Protein AF-A0AAV1ICJ3-F1 (afdb_monomer_lite)

Sequence (87 aa):
MDIIIHSLYSNKEIFLRELISNAADALDKIRFLSLTDKKQLADTADLDIRIKVDHENKMLIIRDTGVGMTRDDLVKNLGTIAKSGTS

InterPro domains:
  IPR001404 Heat shock protein Hsp90 family [PTHR11528] (1-87)
  IPR019805 Heat shock protein Hsp90, conserved site [PS00298] (9-18)
  IPR020575 Heat shock protein Hsp90, N-terminal [PR00775] (10-32)
  IPR020575 Heat shock protein Hsp90, N-terminal [PR00775] (59-76)
  IPR020575 Heat shock protein Hsp90, N-terminal [PR00775] (77-87)
  IPR036890 Histidine kinase/HSP90-like ATPase superfamily [G3DSA:3.30.565.10] (1-87)
  IPR036890 Histidine kinase/HSP90-like ATPase superfamily [SSF55874] (1-86)

pLDDT: mean 81.84,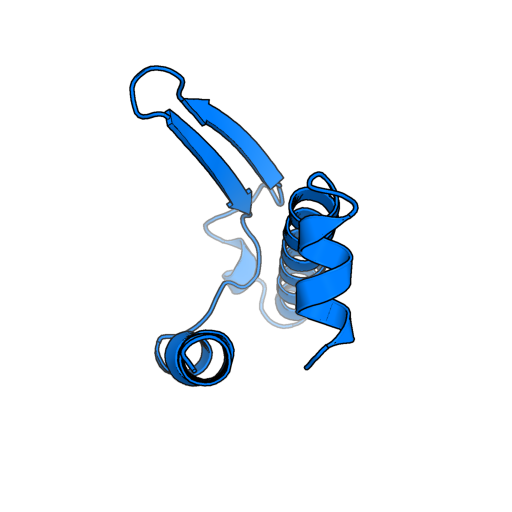 std 16.77, range [40.12, 97.06]

Foldseek 3Di:
DCVVVVVCVVDVCVVVVVLVVVLVVQLVVLVVVCVVPVVSCVVPVDFDWDWDQDPVVRDTDIDTPGPDDDPVRCCVVVVVVVVVPDD

Organism: NCBI:txid1274662

Secondary structure (DSSP, 8-state):
-HHHHHHHHH-TTHHHHHHHHHHHHHHHHHHHHHTT-GGGGTT-----EEEEEETTTTEEEEEE-SS---HHHHHHHHHHHHHHH--

Structure (mmCIF, N/CA/C/O backbone):
data_AF-A0AAV1ICJ3-F1
#
_entry.id   AF-A0AAV1ICJ3-F1
#
loop_
_atom_site.group_PDB
_atom_site.id
_atom_site.type_symbol
_atom_site.label_atom_id
_atom_site.label_alt_id
_atom_site.label_comp_id
_atom_site.label_asym_id
_atom_site.label_entity_id
_atom_site.label_seq_id
_atom_site.pdbx_PDB_ins_code
_atom_site.Cartn_x
_atom_site.Cartn_y
_atom_site.Cartn_z
_atom_site.occupancy
_atom_site.B_iso_or_equiv
_atom_site.auth_seq_id
_atom_site.auth_comp_id
_atom_site.auth_asym_id
_atom_site.auth_atom_id
_atom_site.pdbx_PDB_model_num
ATOM 1 N N . MET A 1 1 ? 2.332 -10.772 19.551 1.00 47.38 1 MET A N 1
ATOM 2 C CA . MET A 1 1 ? 1.377 -9.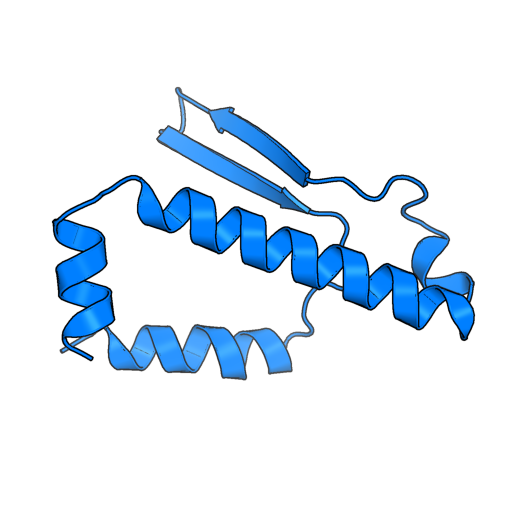968 18.751 1.00 47.38 1 MET A CA 1
ATOM 3 C C . MET A 1 1 ? 0.654 -8.929 19.609 1.00 47.38 1 MET A C 1
ATOM 5 O O . MET A 1 1 ? -0.229 -8.244 19.118 1.00 47.38 1 MET A O 1
ATOM 9 N N . ASP A 1 2 ? 1.090 -8.734 20.854 1.00 40.12 2 ASP A N 1
ATOM 10 C CA . ASP A 1 2 ? 0.467 -7.807 21.801 1.00 40.12 2 ASP A CA 1
ATOM 11 C C . ASP A 1 2 ? 0.748 -6.338 21.468 1.00 40.12 2 ASP A C 1
ATOM 13 O O . ASP A 1 2 ? -0.083 -5.478 21.720 1.00 40.12 2 ASP A O 1
ATOM 17 N N . ILE A 1 3 ? 1.877 -6.037 20.818 1.00 52.00 3 ILE A N 1
ATOM 18 C CA . ILE A 1 3 ? 2.284 -4.657 20.506 1.00 52.00 3 ILE A CA 1
ATOM 19 C C . ILE A 1 3 ? 1.367 -4.010 19.455 1.00 52.00 3 ILE A C 1
ATOM 21 O O . ILE A 1 3 ? 0.988 -2.851 19.607 1.00 52.00 3 ILE A O 1
ATOM 25 N N . ILE A 1 4 ? 0.975 -4.740 18.404 1.00 55.41 4 ILE A N 1
ATOM 26 C CA . ILE A 1 4 ? 0.138 -4.202 17.314 1.00 55.41 4 ILE A CA 1
ATOM 27 C C . ILE A 1 4 ? -1.305 -4.018 17.792 1.00 55.41 4 ILE A C 1
ATOM 29 O O . ILE A 1 4 ? -1.897 -2.968 17.581 1.00 55.41 4 ILE A O 1
ATOM 33 N N . ILE A 1 5 ? -1.847 -4.999 18.513 1.00 53.44 5 ILE A N 1
ATOM 34 C CA . ILE A 1 5 ? -3.203 -4.930 19.064 1.00 53.44 5 ILE A CA 1
ATOM 35 C C . ILE A 1 5 ? -3.280 -3.791 20.095 1.00 53.44 5 ILE A C 1
ATOM 37 O O . ILE A 1 5 ? -4.097 -2.888 19.947 1.00 53.44 5 ILE A O 1
ATOM 41 N N . HIS A 1 6 ? -2.376 -3.732 21.078 1.00 51.38 6 HIS A N 1
ATOM 42 C CA . HIS A 1 6 ? -2.424 -2.704 22.127 1.00 51.38 6 HIS A CA 1
ATOM 43 C C . HIS A 1 6 ? -2.156 -1.276 21.602 1.00 51.38 6 HIS A C 1
ATOM 45 O O . HIS A 1 6 ? -2.771 -0.318 22.081 1.00 51.38 6 HIS A O 1
ATOM 51 N N . SER A 1 7 ? -1.298 -1.111 20.584 1.00 50.41 7 SER A N 1
ATOM 52 C CA . SER A 1 7 ? -1.055 0.196 19.946 1.00 50.41 7 SER A CA 1
ATOM 53 C C . SER A 1 7 ? -2.236 0.682 19.097 1.00 50.41 7 SER A C 1
ATOM 55 O O . SER A 1 7 ? -2.560 1.870 19.154 1.00 50.41 7 SER A O 1
ATOM 57 N N . LEU A 1 8 ? -2.938 -0.218 18.393 1.00 53.56 8 LEU A N 1
ATOM 58 C CA . LEU A 1 8 ? -4.138 0.109 17.609 1.00 53.56 8 LEU A CA 1
ATOM 59 C C . LEU A 1 8 ? -5.320 0.557 18.483 1.00 53.56 8 LEU A C 1
ATOM 61 O O . LEU A 1 8 ? -6.081 1.435 18.075 1.00 53.56 8 LEU A O 1
ATOM 65 N N . TYR A 1 9 ? -5.470 -0.002 19.689 1.00 53.47 9 TYR A N 1
ATOM 66 C CA . TYR A 1 9 ? -6.545 0.389 20.613 1.00 53.47 9 TYR A CA 1
ATOM 67 C C . TYR A 1 9 ? -6.248 1.669 21.403 1.00 53.47 9 TYR A C 1
ATOM 69 O O . TYR A 1 9 ? -7.187 2.348 21.817 1.00 53.47 9 TYR A O 1
ATOM 77 N N . SER A 1 10 ? -4.972 2.023 21.578 1.00 58.53 10 SER A N 1
ATOM 78 C CA . SER A 1 10 ? -4.571 3.202 22.359 1.00 58.53 10 SER A CA 1
ATOM 79 C C . SER A 1 10 ? -4.543 4.486 21.528 1.00 58.53 10 SER A C 1
ATOM 81 O O . SER A 1 10 ? -4.881 5.546 22.039 1.00 58.53 10 SER A O 1
ATOM 83 N N . ASN A 1 11 ? -4.190 4.400 20.241 1.00 66.62 11 ASN A N 1
ATOM 84 C CA . ASN A 1 11 ? -4.145 5.547 19.335 1.00 66.62 11 ASN A CA 1
ATOM 85 C C . ASN A 1 11 ? -4.732 5.162 17.979 1.00 66.62 11 ASN A C 1
ATOM 87 O O . ASN A 1 11 ? -4.027 4.712 17.073 1.00 66.62 11 ASN A O 1
ATOM 91 N N . LYS A 1 12 ? -6.039 5.400 17.830 1.00 70.94 12 LYS A N 1
ATOM 92 C CA . LYS A 1 12 ? -6.815 5.100 16.616 1.00 70.94 12 LYS A CA 1
ATOM 93 C C . LYS A 1 12 ? -6.317 5.817 15.360 1.00 70.94 12 LYS A C 1
ATOM 95 O O . LYS A 1 12 ? -6.845 5.564 14.294 1.00 70.94 12 LYS A O 1
ATOM 100 N N . GLU A 1 13 ? -5.336 6.703 15.469 1.00 80.62 13 GLU A N 1
ATOM 101 C CA . GLU A 1 13 ? -4.787 7.493 14.363 1.00 80.62 13 GLU A CA 1
ATOM 102 C C . GLU A 1 13 ? -3.535 6.842 13.749 1.00 80.62 13 GLU A C 1
ATOM 104 O O . GLU A 1 13 ? -3.142 7.168 12.630 1.00 80.62 13 GLU A O 1
ATOM 109 N N . ILE A 1 14 ? -2.932 5.860 14.439 1.00 84.50 14 ILE A N 1
ATOM 110 C CA . ILE A 1 14 ? -1.690 5.204 14.000 1.00 84.50 14 ILE A CA 1
ATOM 111 C C . ILE A 1 14 ? -1.870 4.481 12.663 1.00 84.50 14 ILE A C 1
ATOM 113 O O . ILE A 1 14 ? -0.957 4.518 11.841 1.00 84.50 14 ILE A O 1
ATOM 117 N N . PHE A 1 15 ? -3.031 3.872 12.399 1.00 86.50 15 PHE A N 1
ATOM 118 C CA . PHE A 1 15 ? -3.249 3.148 11.140 1.00 86.50 15 PHE A CA 1
ATOM 119 C C . PHE A 1 15 ? -3.069 4.059 9.918 1.00 86.50 15 PHE A C 1
ATOM 121 O O . PHE A 1 15 ? -2.526 3.620 8.909 1.00 86.50 15 PHE A O 1
ATOM 128 N N . LEU A 1 16 ? -3.478 5.331 10.009 1.00 91.62 16 LEU A N 1
ATOM 129 C CA . LEU A 1 16 ? -3.362 6.270 8.899 1.00 91.62 16 LEU A CA 1
ATOM 130 C C . LEU A 1 16 ? -1.890 6.565 8.595 1.00 91.62 16 LEU A C 1
ATOM 132 O O . LEU A 1 16 ? -1.495 6.565 7.432 1.00 91.62 16 LEU A O 1
ATOM 136 N N . ARG A 1 17 ? -1.065 6.731 9.637 1.00 92.69 17 ARG A N 1
ATOM 137 C CA . ARG A 1 17 ? 0.390 6.876 9.499 1.00 92.69 17 ARG A CA 1
ATOM 138 C C . ARG A 1 17 ? 1.012 5.653 8.825 1.00 92.69 17 ARG A C 1
ATOM 140 O O . ARG A 1 17 ? 1.791 5.818 7.893 1.00 92.69 17 ARG A O 1
ATOM 147 N N . GLU A 1 18 ? 0.663 4.448 9.273 1.00 92.56 18 GLU A N 1
ATOM 148 C CA . GLU A 1 18 ? 1.207 3.206 8.703 1.00 92.56 18 GLU A CA 1
ATOM 149 C C . GLU A 1 18 ? 0.811 3.032 7.230 1.00 92.56 18 GLU A C 1
ATOM 151 O O . GLU A 1 18 ? 1.646 2.680 6.402 1.00 92.56 18 GLU A O 1
ATOM 156 N N . LEU A 1 19 ? -0.443 3.329 6.871 1.00 94.38 19 LEU A N 1
ATOM 157 C CA . LEU A 1 19 ? -0.906 3.227 5.484 1.00 94.38 19 LEU A CA 1
ATOM 158 C C . LEU A 1 19 ? -0.231 4.255 4.568 1.00 94.38 19 LEU A C 1
ATOM 160 O O . LEU A 1 19 ? 0.147 3.906 3.452 1.00 94.38 19 LEU A O 1
ATOM 164 N N . ILE A 1 20 ? -0.022 5.489 5.040 1.00 95.75 20 ILE A N 1
ATOM 165 C CA . ILE A 1 20 ? 0.735 6.504 4.291 1.00 95.75 20 ILE A CA 1
ATOM 166 C C . ILE A 1 20 ? 2.200 6.076 4.127 1.00 95.75 20 ILE A C 1
ATOM 168 O O . ILE A 1 20 ? 2.751 6.226 3.040 1.00 95.75 20 ILE A O 1
ATOM 172 N N . SER A 1 21 ? 2.817 5.503 5.166 1.00 95.88 21 SER A N 1
ATOM 173 C CA . SER A 1 21 ? 4.189 4.983 5.088 1.00 95.88 21 SER A CA 1
ATOM 174 C C . SER A 1 21 ? 4.310 3.867 4.047 1.00 95.88 21 SER A C 1
ATOM 176 O O . SER A 1 21 ? 5.197 3.910 3.202 1.00 95.88 21 SER A O 1
ATOM 178 N N . ASN A 1 22 ? 3.377 2.910 4.049 1.00 95.50 22 ASN A N 1
ATOM 179 C CA . ASN A 1 22 ? 3.356 1.819 3.071 1.00 95.50 22 ASN A CA 1
ATOM 180 C C . ASN A 1 22 ? 3.191 2.330 1.631 1.00 95.50 22 ASN A C 1
ATOM 182 O O . ASN A 1 22 ? 3.827 1.813 0.712 1.00 95.50 22 ASN A O 1
ATOM 186 N N . ALA A 1 23 ? 2.346 3.343 1.432 1.00 96.62 23 ALA A N 1
ATOM 187 C CA . ALA A 1 23 ? 2.152 3.980 0.135 1.00 96.62 23 ALA A CA 1
ATOM 188 C C . ALA A 1 23 ? 3.419 4.718 -0.338 1.00 96.62 23 ALA A C 1
ATOM 190 O O . ALA A 1 23 ? 3.806 4.584 -1.498 1.00 96.62 23 ALA A O 1
ATOM 191 N N . ALA A 1 24 ? 4.109 5.439 0.552 1.00 96.44 24 ALA A N 1
ATOM 192 C CA . ALA A 1 24 ? 5.381 6.090 0.232 1.00 96.44 24 ALA A CA 1
ATOM 193 C C . ALA A 1 24 ? 6.453 5.070 -0.196 1.00 96.44 24 ALA A C 1
ATOM 195 O O . ALA A 1 24 ? 7.076 5.238 -1.245 1.00 96.44 24 ALA A O 1
ATOM 196 N N . ASP A 1 25 ? 6.585 3.958 0.535 1.00 96.25 25 ASP A N 1
ATOM 197 C CA . ASP A 1 25 ? 7.504 2.871 0.175 1.00 96.25 25 ASP A CA 1
ATOM 198 C C . ASP A 1 25 ? 7.171 2.258 -1.197 1.00 96.25 25 ASP A C 1
ATOM 200 O O . ASP A 1 25 ? 8.066 1.867 -1.953 1.00 96.25 25 ASP A O 1
ATOM 204 N N . ALA A 1 26 ? 5.884 2.149 -1.540 1.00 95.06 26 ALA A N 1
ATOM 205 C CA . ALA A 1 26 ? 5.446 1.640 -2.837 1.00 95.06 26 ALA A CA 1
ATOM 206 C C . ALA A 1 26 ? 5.809 2.596 -3.986 1.00 95.06 26 ALA A C 1
ATOM 208 O O . ALA A 1 26 ? 6.228 2.130 -5.053 1.00 95.06 26 ALA A O 1
ATOM 209 N N . LEU A 1 27 ? 5.689 3.910 -3.766 1.00 94.50 27 LEU A N 1
ATOM 210 C CA . LEU A 1 27 ? 6.090 4.947 -4.721 1.00 94.50 27 LEU A CA 1
ATOM 211 C C . LEU A 1 27 ? 7.610 4.970 -4.931 1.00 94.50 27 LEU A C 1
ATOM 213 O O . LEU A 1 27 ? 8.083 5.039 -6.067 1.00 94.50 27 LEU A O 1
ATOM 217 N N . ASP A 1 28 ? 8.392 4.839 -3.861 1.00 93.94 28 ASP A N 1
ATOM 218 C CA . ASP A 1 28 ? 9.852 4.795 -3.971 1.00 93.94 28 ASP A CA 1
ATOM 219 C C . ASP A 1 28 ? 10.333 3.543 -4.714 1.00 93.94 28 ASP A C 1
ATOM 221 O O . ASP A 1 28 ? 11.236 3.621 -5.554 1.00 93.94 28 ASP A O 1
ATOM 225 N N . LYS A 1 29 ? 9.691 2.391 -4.488 1.00 92.62 29 LYS A N 1
ATOM 226 C CA . LYS A 1 29 ? 10.001 1.153 -5.218 1.00 92.62 29 LYS A CA 1
ATOM 227 C C . LYS A 1 29 ? 9.744 1.282 -6.715 1.00 92.62 29 LYS A C 1
ATOM 229 O O . LYS A 1 29 ? 10.623 0.922 -7.497 1.00 92.62 29 LYS A O 1
ATOM 234 N N . ILE A 1 30 ? 8.585 1.802 -7.131 1.00 91.19 30 ILE A N 1
ATOM 235 C CA . ILE A 1 30 ? 8.296 1.958 -8.568 1.00 91.19 30 ILE A CA 1
ATOM 236 C C . ILE A 1 30 ? 9.230 2.983 -9.210 1.00 91.19 30 ILE A C 1
ATOM 238 O O . ILE A 1 30 ? 9.739 2.759 -10.309 1.00 91.19 30 ILE A O 1
ATOM 242 N N . ARG A 1 31 ? 9.555 4.062 -8.490 1.00 90.00 31 ARG A N 1
ATOM 243 C CA . ARG A 1 31 ? 10.528 5.058 -8.936 1.00 90.00 31 ARG A CA 1
ATOM 244 C C . ARG A 1 31 ? 11.908 4.438 -9.135 1.00 90.00 31 ARG A C 1
ATOM 246 O O . ARG A 1 31 ? 12.534 4.700 -10.159 1.00 90.00 31 ARG A O 1
ATOM 253 N N . PHE A 1 32 ? 12.369 3.588 -8.220 1.00 90.88 32 PHE A N 1
ATOM 254 C CA . PHE A 1 32 ? 13.641 2.881 -8.369 1.00 90.88 32 PHE A CA 1
ATOM 255 C C . PHE A 1 32 ? 13.631 1.922 -9.569 1.00 90.88 32 PHE A C 1
ATOM 257 O O . PHE A 1 32 ? 14.554 1.948 -10.380 1.00 90.88 32 PHE A O 1
ATOM 264 N N . LEU A 1 33 ? 12.569 1.127 -9.733 1.00 89.69 33 LEU A N 1
ATOM 265 C CA . LEU A 1 33 ? 12.418 0.210 -10.870 1.00 89.69 33 LEU A CA 1
ATOM 266 C C . LEU A 1 33 ? 12.373 0.946 -12.217 1.00 89.69 33 LEU A C 1
ATOM 268 O O . LEU A 1 33 ? 12.902 0.459 -13.212 1.00 89.69 33 LEU A O 1
ATOM 272 N N . SER A 1 34 ? 11.814 2.156 -12.248 1.00 88.19 34 SER A N 1
ATOM 273 C CA . SER A 1 34 ? 11.759 2.977 -13.462 1.00 88.19 34 SER A CA 1
ATOM 274 C C . SER A 1 34 ? 13.131 3.416 -13.988 1.00 88.19 34 SER A C 1
ATOM 276 O O . SER A 1 34 ? 13.268 3.739 -15.171 1.00 88.19 34 SER A O 1
ATOM 278 N N . LEU A 1 35 ? 14.160 3.405 -13.129 1.00 88.25 35 LEU A N 1
ATOM 279 C CA . LEU A 1 35 ? 15.534 3.718 -13.524 1.00 88.25 35 LEU A CA 1
ATOM 280 C C . LEU A 1 35 ? 16.109 2.646 -14.456 1.00 88.25 35 LEU A C 1
ATOM 282 O O . LEU A 1 35 ? 16.965 2.958 -15.284 1.00 88.25 35 LEU A O 1
ATOM 286 N N . THR A 1 36 ? 15.643 1.400 -14.332 1.00 87.94 36 THR A N 1
ATOM 287 C CA . THR A 1 36 ? 16.085 0.264 -15.151 1.00 87.94 36 THR A CA 1
ATOM 288 C C . THR A 1 36 ? 15.081 -0.090 -16.245 1.00 87.94 36 THR A C 1
ATOM 290 O O . THR A 1 36 ? 15.496 -0.463 -17.341 1.00 87.94 36 THR A O 1
ATOM 293 N N . ASP A 1 37 ? 13.781 0.084 -15.998 1.00 84.62 37 ASP A N 1
ATOM 294 C CA . ASP A 1 37 ? 12.716 -0.139 -16.976 1.00 84.62 37 ASP A CA 1
ATOM 295 C C . ASP A 1 37 ? 11.729 1.036 -17.007 1.00 84.62 37 ASP A C 1
ATOM 297 O O . ASP A 1 37 ? 10.786 1.127 -16.222 1.00 84.62 37 ASP A O 1
ATOM 301 N N . LYS A 1 38 ? 11.908 1.934 -17.982 1.00 79.19 38 LYS A N 1
ATOM 302 C CA . LYS A 1 38 ? 11.054 3.121 -18.150 1.00 79.19 38 LYS A CA 1
ATOM 303 C C . LYS A 1 38 ? 9.585 2.790 -18.438 1.00 79.19 38 LYS A C 1
ATOM 305 O O . LYS A 1 38 ? 8.743 3.671 -18.292 1.00 79.19 38 LYS A O 1
ATOM 310 N N . LYS A 1 39 ? 9.256 1.552 -18.833 1.00 81.75 39 LYS A N 1
ATOM 311 C CA . LYS A 1 39 ? 7.863 1.135 -19.067 1.00 81.75 39 LYS A CA 1
ATOM 312 C C . LYS A 1 39 ? 7.054 1.056 -17.774 1.00 81.75 39 LYS A C 1
ATOM 314 O O . LYS A 1 39 ? 5.838 1.178 -17.828 1.00 81.75 39 LYS A O 1
ATOM 319 N N . GLN A 1 40 ? 7.721 0.929 -16.626 1.00 78.75 40 GLN A N 1
ATOM 320 C CA . GLN A 1 40 ? 7.086 0.852 -15.308 1.00 78.75 40 GLN A CA 1
ATOM 321 C C . GLN A 1 40 ? 6.300 2.120 -14.926 1.00 78.75 40 GLN A C 1
ATOM 323 O O . GLN A 1 40 ? 5.389 2.047 -14.112 1.00 78.75 40 GLN A O 1
ATOM 328 N N . LEU A 1 41 ? 6.617 3.276 -15.523 1.00 74.88 41 LEU A N 1
ATOM 329 C CA . LEU A 1 41 ? 5.898 4.541 -15.304 1.00 74.88 41 LEU A CA 1
ATOM 330 C C . LEU A 1 41 ? 5.006 4.951 -16.485 1.00 74.88 41 LEU A C 1
ATOM 332 O O . LEU A 1 41 ? 4.411 6.025 -16.451 1.00 74.88 41 LEU A O 1
ATOM 336 N N . ALA A 1 42 ? 4.928 4.139 -17.546 1.00 64.19 42 ALA A N 1
ATOM 337 C CA . ALA A 1 42 ? 4.345 4.566 -18.820 1.00 64.19 42 ALA A CA 1
ATOM 338 C C . ALA A 1 42 ? 2.849 4.928 -18.734 1.00 64.19 42 ALA A C 1
ATOM 340 O O . ALA A 1 42 ? 2.410 5.801 -19.480 1.00 64.19 42 ALA A O 1
ATOM 341 N N . ASP A 1 43 ? 2.105 4.328 -17.796 1.00 61.50 43 ASP A N 1
ATOM 342 C CA . ASP A 1 43 ? 0.658 4.541 -17.624 1.00 61.50 43 ASP A CA 1
ATOM 343 C C . ASP A 1 43 ? 0.291 5.412 -16.401 1.00 61.50 43 ASP A C 1
ATOM 345 O O . ASP A 1 43 ? -0.868 5.792 -16.224 1.00 61.50 43 ASP A O 1
ATOM 349 N N . THR A 1 44 ? 1.269 5.776 -15.566 1.00 61.88 44 THR A N 1
ATOM 350 C CA . THR A 1 44 ? 1.091 6.582 -14.344 1.00 61.88 44 THR A CA 1
ATOM 351 C C . THR A 1 44 ? 2.239 7.577 -14.227 1.00 61.88 44 THR A C 1
ATOM 353 O O . THR A 1 44 ? 3.208 7.358 -13.504 1.00 61.88 44 THR A O 1
ATOM 356 N N . ALA A 1 45 ? 2.132 8.678 -14.976 1.00 64.25 45 ALA A N 1
ATOM 357 C CA . ALA A 1 45 ? 3.123 9.755 -14.950 1.00 64.25 45 ALA A CA 1
ATOM 358 C C . ALA A 1 45 ? 3.181 10.471 -13.585 1.00 64.25 45 ALA A C 1
ATOM 360 O O . ALA A 1 45 ? 4.242 10.960 -13.198 1.00 64.25 45 ALA A O 1
ATOM 361 N N . ASP A 1 46 ? 2.066 10.477 -12.847 1.00 82.00 46 ASP A N 1
ATOM 362 C CA . ASP A 1 46 ? 1.964 11.110 -11.534 1.00 82.00 46 ASP A CA 1
ATOM 363 C C . ASP A 1 46 ? 2.056 10.067 -10.411 1.00 82.00 46 ASP A C 1
ATOM 365 O O . ASP A 1 46 ? 1.165 9.233 -10.208 1.00 82.00 46 ASP A O 1
ATOM 369 N N . LEU A 1 47 ? 3.164 10.132 -9.674 1.00 90.69 47 LEU A N 1
ATOM 370 C CA . LEU A 1 47 ? 3.385 9.396 -8.433 1.00 90.69 47 LEU A CA 1
ATOM 371 C C . LEU A 1 47 ? 2.712 10.159 -7.289 1.00 90.69 47 LEU A C 1
ATOM 373 O O . LEU A 1 47 ? 3.215 11.197 -6.859 1.00 90.69 47 LEU A O 1
ATOM 377 N N . ASP A 1 48 ? 1.568 9.668 -6.816 1.00 94.44 48 ASP A N 1
ATOM 378 C CA . ASP A 1 48 ? 0.779 10.338 -5.786 1.00 94.44 48 ASP A CA 1
ATOM 379 C C . ASP A 1 48 ? 0.136 9.371 -4.783 1.00 94.44 48 ASP A C 1
ATOM 381 O O . ASP A 1 48 ? 0.059 8.159 -4.990 1.00 94.44 48 ASP A O 1
ATOM 385 N N . ILE A 1 49 ? -0.290 9.945 -3.654 1.00 95.94 49 ILE A N 1
ATOM 386 C CA . ILE A 1 49 ? -1.138 9.303 -2.651 1.00 95.94 49 ILE A CA 1
ATOM 387 C C . ILE A 1 49 ? -2.385 10.174 -2.512 1.00 95.94 49 ILE A C 1
ATOM 389 O O . ILE A 1 49 ? -2.300 11.347 -2.143 1.00 95.94 49 ILE A O 1
ATOM 393 N N . ARG A 1 50 ? -3.558 9.607 -2.787 1.00 96.25 50 ARG A N 1
ATOM 394 C CA . ARG A 1 50 ? -4.857 10.283 -2.702 1.00 96.25 50 ARG A CA 1
ATOM 395 C C . ARG A 1 50 ? -5.650 9.743 -1.528 1.00 96.25 50 ARG A C 1
ATOM 397 O O . ARG A 1 50 ? -5.860 8.536 -1.416 1.00 96.25 50 ARG A O 1
ATOM 404 N N . ILE A 1 51 ? -6.143 10.653 -0.694 1.00 96.69 51 ILE A N 1
ATOM 405 C CA . ILE A 1 51 ? -7.011 10.337 0.440 1.00 96.69 51 ILE A CA 1
ATOM 406 C C . ILE A 1 51 ? -8.395 10.917 0.153 1.00 96.69 51 ILE A C 1
ATOM 408 O O . ILE A 1 51 ? -8.540 12.122 -0.046 1.00 96.69 51 ILE A O 1
ATOM 412 N N . LYS A 1 52 ? -9.416 10.058 0.119 1.00 97.06 52 LYS A N 1
ATOM 413 C CA . LYS A 1 52 ? -10.818 10.442 -0.075 1.00 97.06 52 LYS A CA 1
ATOM 414 C C . LYS A 1 52 ? -11.654 9.943 1.096 1.00 97.06 52 LYS A C 1
ATOM 416 O O . LYS A 1 52 ? -11.563 8.778 1.476 1.00 97.06 52 LYS A O 1
ATOM 421 N N . VAL A 1 53 ? -12.515 10.812 1.612 1.00 97.06 53 VAL A N 1
ATOM 422 C CA . VAL A 1 53 ? -13.539 10.452 2.595 1.00 97.06 53 VAL A CA 1
ATOM 423 C C . VAL A 1 53 ? -14.880 10.343 1.877 1.00 97.06 53 VAL A C 1
ATOM 425 O O . VAL A 1 53 ? -15.291 11.265 1.174 1.00 97.06 53 VAL A O 1
ATOM 428 N N . ASP A 1 54 ? -15.545 9.205 2.031 1.00 96.50 54 ASP A N 1
ATOM 429 C CA . ASP A 1 54 ? -16.896 8.949 1.546 1.00 96.50 54 ASP A CA 1
ATOM 430 C C . ASP A 1 54 ? -17.810 8.744 2.757 1.00 96.50 54 ASP A C 1
ATOM 432 O O . ASP A 1 54 ? -17.840 7.678 3.378 1.00 96.50 54 ASP A O 1
ATOM 436 N N . HIS A 1 55 ? -18.517 9.810 3.131 1.00 95.00 55 HIS A N 1
ATOM 437 C CA . HIS A 1 55 ? -19.385 9.811 4.305 1.00 95.00 55 HIS A CA 1
ATOM 438 C C . HIS A 1 55 ? -20.637 8.951 4.120 1.00 95.00 55 HIS A C 1
ATOM 440 O O . HIS A 1 55 ? -21.104 8.362 5.094 1.00 95.00 55 HIS A O 1
ATOM 446 N N . GLU A 1 56 ? -21.158 8.854 2.895 1.00 96.94 56 GLU A N 1
ATOM 447 C CA . GLU A 1 56 ? -22.369 8.086 2.593 1.00 96.94 56 GLU A CA 1
ATOM 448 C C . GLU A 1 56 ? -22.117 6.592 2.803 1.00 96.94 56 GLU A C 1
ATOM 450 O O . GLU A 1 56 ? -22.883 5.913 3.487 1.00 96.94 56 GLU A O 1
ATOM 455 N N . ASN A 1 57 ? -20.981 6.103 2.301 1.00 96.75 57 ASN A N 1
ATOM 456 C CA . ASN A 1 57 ? -20.582 4.702 2.416 1.00 96.75 57 ASN A CA 1
ATOM 457 C C . ASN A 1 57 ? -19.741 4.403 3.667 1.00 96.75 57 ASN A C 1
ATOM 459 O O . ASN A 1 57 ? -19.331 3.261 3.873 1.00 96.75 57 ASN A O 1
ATOM 463 N N . LYS A 1 58 ? -19.473 5.413 4.507 1.00 95.88 58 LYS A N 1
ATOM 464 C CA . LYS A 1 58 ? -18.590 5.323 5.684 1.00 95.88 58 LYS A CA 1
ATOM 465 C C . LYS A 1 58 ? -17.204 4.761 5.341 1.00 95.88 58 LYS A C 1
ATOM 467 O O . LYS A 1 58 ? -16.652 3.957 6.092 1.00 95.88 58 LYS A O 1
ATOM 472 N N . MET A 1 59 ? -16.638 5.184 4.210 1.00 95.88 59 MET A N 1
ATOM 473 C CA . MET A 1 59 ? -15.327 4.732 3.747 1.00 95.88 59 MET A CA 1
ATOM 474 C C . MET A 1 59 ? -14.277 5.837 3.853 1.00 95.88 59 MET A C 1
ATOM 476 O O . MET A 1 59 ? -14.502 6.983 3.465 1.00 95.88 59 MET A O 1
ATOM 480 N N . LEU A 1 60 ? -13.087 5.455 4.311 1.00 94.38 60 LEU A N 1
ATOM 481 C CA . LEU A 1 60 ? -11.855 6.207 4.111 1.00 94.38 60 LEU A CA 1
ATOM 482 C C . LEU A 1 60 ? -11.032 5.459 3.063 1.00 94.38 60 LEU A C 1
ATOM 484 O O . LEU A 1 60 ? -10.676 4.300 3.265 1.00 94.38 60 LEU A O 1
ATOM 488 N N . ILE A 1 61 ? -10.757 6.111 1.940 1.00 96.00 61 ILE A N 1
ATOM 489 C CA . ILE A 1 61 ? -10.070 5.518 0.795 1.00 96.00 61 ILE A CA 1
ATOM 490 C C . ILE A 1 61 ? -8.689 6.154 0.696 1.00 96.00 61 ILE A C 1
ATOM 492 O O . ILE A 1 61 ? -8.580 7.370 0.546 1.00 96.00 61 ILE A O 1
ATOM 496 N N . ILE A 1 62 ? -7.649 5.328 0.752 1.00 96.44 62 ILE A N 1
ATOM 497 C CA . ILE A 1 62 ? -6.257 5.722 0.534 1.00 96.44 62 ILE A CA 1
ATOM 498 C C .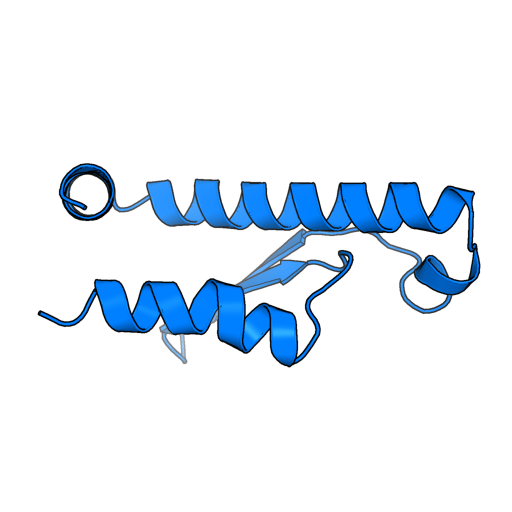 ILE A 1 62 ? -5.790 4.968 -0.706 1.00 96.44 62 ILE A C 1
ATOM 500 O O . ILE A 1 62 ? -5.860 3.740 -0.740 1.00 96.44 62 ILE A O 1
ATOM 504 N N . ARG A 1 63 ? -5.379 5.700 -1.738 1.00 95.62 63 ARG A N 1
ATOM 505 C CA . ARG A 1 63 ? -4.940 5.137 -3.016 1.00 95.62 63 ARG A CA 1
ATOM 506 C C . ARG A 1 63 ? -3.587 5.715 -3.387 1.00 95.62 63 ARG A C 1
ATOM 508 O O . ARG A 1 63 ? -3.476 6.930 -3.492 1.00 95.62 63 ARG A O 1
ATOM 515 N N . ASP A 1 64 ? -2.617 4.856 -3.649 1.00 95.50 64 ASP A N 1
ATOM 516 C CA . ASP A 1 64 ? -1.335 5.227 -4.238 1.00 95.50 64 ASP A CA 1
ATOM 517 C C . ASP A 1 64 ? -1.225 4.771 -5.700 1.00 95.50 64 ASP A C 1
ATOM 519 O O . ASP A 1 64 ? -2.023 3.961 -6.188 1.00 95.50 64 ASP A O 1
ATOM 523 N N . THR A 1 65 ? -0.242 5.325 -6.405 1.00 93.88 65 THR A N 1
ATOM 524 C CA . THR A 1 65 ? 0.176 4.907 -7.753 1.00 93.88 65 THR A CA 1
ATOM 525 C C . THR A 1 65 ? 1.549 4.219 -7.733 1.00 93.88 65 THR A C 1
ATOM 527 O O . THR A 1 65 ? 2.316 4.304 -8.691 1.00 93.88 65 THR A O 1
ATOM 530 N N . GLY A 1 66 ? 1.880 3.554 -6.618 1.00 93.12 66 GLY A N 1
ATOM 531 C CA . GLY A 1 66 ? 3.136 2.843 -6.412 1.00 93.12 66 GLY A CA 1
ATOM 532 C C . GLY A 1 66 ? 3.224 1.513 -7.158 1.00 93.12 66 GLY A C 1
ATOM 533 O O . GLY A 1 66 ? 2.412 1.184 -8.019 1.00 93.12 66 GLY A O 1
ATOM 534 N N . VAL A 1 67 ? 4.223 0.706 -6.793 1.00 92.31 67 VAL A N 1
ATOM 535 C CA . VAL A 1 67 ? 4.545 -0.572 -7.465 1.00 92.31 67 VAL A CA 1
ATOM 536 C C . VAL A 1 67 ? 3.416 -1.615 -7.419 1.00 92.31 67 VAL A C 1
ATOM 538 O O . VAL A 1 67 ? 3.421 -2.575 -8.187 1.00 92.31 67 VAL A O 1
ATOM 541 N N . GLY A 1 68 ? 2.436 -1.431 -6.533 1.00 92.06 68 GLY A N 1
ATOM 542 C CA . GLY A 1 68 ? 1.337 -2.368 -6.341 1.00 92.06 68 GLY A CA 1
ATOM 543 C C . GLY A 1 68 ? 1.795 -3.717 -5.781 1.00 92.06 68 GLY A C 1
ATOM 544 O O . GLY A 1 68 ? 2.891 -3.867 -5.240 1.00 92.06 68 GLY A O 1
ATOM 545 N N . MET A 1 69 ? 0.915 -4.711 -5.873 1.00 93.44 69 MET A N 1
ATOM 546 C CA . MET A 1 69 ? 1.173 -6.077 -5.421 1.00 93.44 69 MET A CA 1
ATOM 547 C C . MET A 1 69 ? 0.612 -7.069 -6.431 1.00 93.44 69 MET A C 1
ATOM 549 O O . MET A 1 69 ? -0.487 -6.883 -6.958 1.00 93.44 69 MET A O 1
ATOM 553 N N . THR A 1 70 ? 1.346 -8.152 -6.671 1.00 94.25 70 THR A N 1
ATOM 554 C CA . THR A 1 70 ? 0.815 -9.287 -7.425 1.00 94.25 70 THR A CA 1
ATOM 555 C C . THR A 1 70 ? -0.182 -10.075 -6.574 1.00 94.25 70 THR A C 1
ATOM 557 O O . THR A 1 70 ? -0.283 -9.902 -5.357 1.00 94.25 70 THR A O 1
ATOM 560 N N . ARG A 1 71 ? -0.916 -10.999 -7.201 1.00 93.50 71 ARG A N 1
ATOM 561 C CA . ARG A 1 71 ? -1.817 -11.907 -6.478 1.00 93.50 71 ARG A CA 1
ATOM 562 C C . ARG A 1 71 ? -1.091 -12.682 -5.374 1.00 93.50 71 ARG A C 1
ATOM 564 O O . ARG A 1 71 ? -1.635 -12.828 -4.281 1.00 93.50 71 ARG A O 1
ATOM 571 N N . ASP A 1 72 ? 0.118 -13.154 -5.650 1.00 93.62 72 ASP A N 1
ATOM 572 C CA . ASP A 1 72 ? 0.887 -13.955 -4.700 1.00 93.62 72 ASP A CA 1
ATOM 573 C C . ASP A 1 72 ? 1.391 -13.099 -3.531 1.00 93.62 72 ASP A C 1
ATOM 575 O O . ASP A 1 72 ? 1.324 -13.535 -2.378 1.00 93.62 72 ASP A O 1
ATOM 579 N N . ASP A 1 73 ? 1.790 -11.849 -3.797 1.00 90.00 73 ASP A N 1
ATOM 580 C CA . ASP A 1 73 ? 2.154 -10.883 -2.753 1.00 90.00 73 ASP A CA 1
ATOM 581 C C . ASP A 1 73 ? 0.977 -10.600 -1.818 1.00 90.00 73 ASP A C 1
ATOM 583 O O . ASP A 1 73 ? 1.144 -10.592 -0.597 1.00 90.00 73 ASP A O 1
ATOM 587 N N . LEU A 1 74 ? -0.229 -10.428 -2.371 1.00 90.31 74 LEU A N 1
ATOM 588 C CA . LEU A 1 74 ? -1.445 -10.220 -1.582 1.00 90.31 74 LEU A CA 1
ATOM 589 C C . LEU A 1 74 ? -1.724 -11.416 -0.664 1.00 90.31 74 LEU A C 1
ATOM 591 O O . LEU A 1 74 ? -1.966 -11.237 0.532 1.00 90.31 74 LEU A O 1
ATOM 595 N N . VAL A 1 75 ? -1.653 -12.642 -1.194 1.00 88.88 75 VAL A N 1
ATOM 596 C CA . VAL A 1 75 ? -1.881 -13.865 -0.406 1.00 88.88 75 VAL A CA 1
ATOM 597 C C . VAL A 1 75 ? -0.846 -14.000 0.709 1.00 88.88 75 VAL A C 1
ATOM 599 O O . VAL A 1 75 ? -1.203 -14.295 1.850 1.00 88.88 75 VAL A O 1
ATOM 602 N N . LYS A 1 76 ? 0.430 -13.760 0.404 1.00 88.06 76 LYS A N 1
ATOM 603 C CA . LYS A 1 76 ? 1.525 -13.901 1.365 1.00 88.06 76 LYS A CA 1
ATOM 604 C C . LYS A 1 76 ? 1.480 -12.833 2.456 1.00 88.06 76 LYS A C 1
ATOM 606 O O . LYS A 1 76 ? 1.556 -13.171 3.638 1.00 88.06 76 LYS A O 1
ATOM 611 N N . ASN A 1 77 ? 1.353 -11.566 2.071 1.00 84.19 77 ASN A N 1
ATOM 612 C CA . ASN A 1 77 ? 1.516 -10.438 2.985 1.00 84.19 77 ASN A CA 1
ATOM 613 C C . ASN A 1 77 ? 0.229 -10.151 3.764 1.00 84.19 77 ASN A C 1
ATOM 615 O O . ASN A 1 77 ? 0.284 -9.987 4.977 1.00 84.19 77 ASN A O 1
ATOM 619 N N . LEU A 1 78 ? -0.938 -10.155 3.109 1.00 84.12 78 LEU A N 1
ATOM 620 C CA . LEU A 1 78 ? -2.216 -9.866 3.773 1.00 84.12 78 LEU A CA 1
ATOM 621 C C . LEU A 1 78 ? -2.881 -11.132 4.321 1.00 84.12 78 LEU A C 1
ATOM 623 O O . LEU A 1 78 ? -3.432 -11.116 5.422 1.00 84.12 78 LEU A O 1
ATOM 627 N N . GLY A 1 79 ? -2.796 -12.249 3.592 1.00 78.62 79 GLY A N 1
ATOM 628 C CA . GLY A 1 79 ? -3.409 -13.515 4.009 1.00 78.62 79 GLY A CA 1
ATOM 629 C C . GLY A 1 79 ? -2.803 -14.101 5.288 1.00 78.62 79 GLY A C 1
ATOM 630 O O . GLY A 1 79 ? -3.509 -14.749 6.061 1.00 78.62 79 GLY A O 1
ATOM 631 N N . THR A 1 80 ? -1.521 -13.842 5.558 1.00 73.62 80 THR A N 1
ATOM 632 C CA . THR A 1 80 ? -0.865 -14.272 6.804 1.00 73.62 80 THR A CA 1
ATOM 633 C C .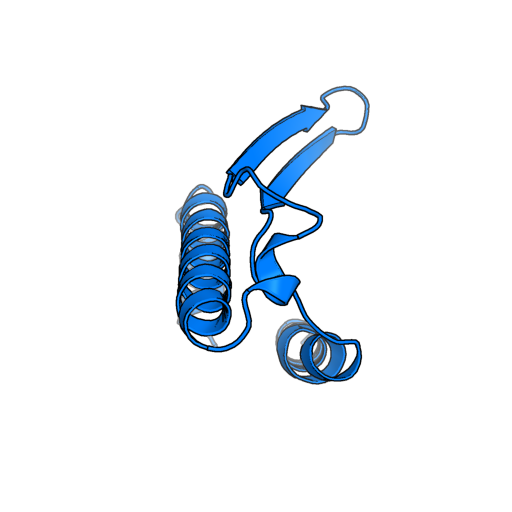 THR A 1 80 ? -1.279 -13.401 7.995 1.00 73.62 80 THR A C 1
ATOM 635 O O . THR A 1 80 ? -1.558 -13.938 9.065 1.00 73.62 80 THR A O 1
ATOM 638 N N . ILE A 1 81 ? -1.397 -12.082 7.802 1.00 67.25 81 ILE A N 1
ATOM 639 C CA . ILE A 1 81 ? -1.839 -11.13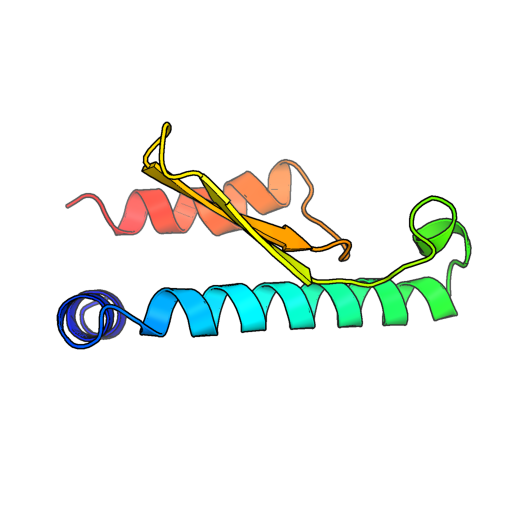2 8.841 1.00 67.25 81 ILE A CA 1
ATOM 640 C C . ILE A 1 81 ? -3.306 -11.384 9.223 1.00 67.25 81 ILE A C 1
ATOM 642 O O . ILE A 1 81 ? -3.662 -11.365 10.399 1.00 67.25 81 ILE A O 1
ATOM 646 N N . ALA A 1 82 ? -4.162 -11.689 8.244 1.00 64.62 82 ALA A N 1
ATOM 647 C CA . ALA A 1 82 ? -5.565 -12.015 8.499 1.00 64.62 82 ALA A CA 1
ATOM 648 C C . ALA A 1 82 ? -5.725 -13.283 9.356 1.00 64.62 82 ALA A C 1
ATOM 650 O O . ALA A 1 82 ? -6.574 -13.324 10.241 1.00 64.62 82 ALA A O 1
ATOM 651 N N . LYS A 1 83 ? -4.873 -14.297 9.145 1.00 60.72 83 LYS A N 1
ATOM 652 C CA . LYS A 1 83 ? -4.862 -15.521 9.965 1.00 60.72 83 LYS A CA 1
ATOM 653 C C . LYS A 1 83 ? -4.375 -15.282 11.389 1.00 60.72 83 LYS A C 1
ATOM 655 O O . LYS A 1 83 ? -4.762 -16.015 12.290 1.00 60.72 83 LYS A O 1
ATOM 660 N N . SER A 1 84 ? -3.511 -14.293 11.586 1.00 55.94 84 SER A N 1
ATOM 661 C CA . SER A 1 84 ? -2.869 -14.036 12.869 1.00 55.94 84 SER A CA 1
ATOM 662 C C . SER A 1 84 ? -3.726 -13.177 13.814 1.00 55.94 84 SER A C 1
ATOM 664 O O . SER A 1 84 ? -3.452 -13.149 15.008 1.00 55.94 84 SER A O 1
ATOM 666 N N . GLY A 1 85 ? -4.754 -12.487 13.294 1.00 49.09 85 GLY A N 1
ATOM 667 C CA . GLY A 1 85 ? -5.671 -11.627 14.060 1.00 49.09 85 GLY A CA 1
ATOM 668 C C . GLY A 1 85 ? -6.996 -12.272 14.496 1.00 49.09 85 GLY A C 1
ATOM 669 O O . GLY A 1 85 ? -7.681 -11.709 15.341 1.00 49.09 85 GLY A O 1
ATOM 670 N N . THR A 1 86 ? -7.369 -13.433 13.949 1.00 44.94 86 THR A N 1
ATOM 671 C CA . THR A 1 86 ? -8.511 -14.235 14.424 1.00 44.94 86 THR A CA 1
ATOM 672 C C . THR A 1 86 ? -8.028 -15.310 15.393 1.00 44.94 86 THR A C 1
ATOM 674 O O . THR A 1 86 ? -7.635 -16.404 14.984 1.00 44.94 86 THR A O 1
ATOM 677 N N . SER A 1 87 ? -8.044 -14.998 16.684 1.00 42.66 87 SER A N 1
ATOM 678 C CA . SER A 1 87 ? -8.097 -15.961 17.790 1.00 42.66 87 SER A CA 1
ATOM 679 C C . SER A 1 87 ? -9.000 -15.395 18.871 1.00 42.66 87 SER A C 1
ATOM 681 O O . SER A 1 87 ? -8.930 -14.164 19.083 1.00 42.66 87 SER A O 1
#

Radius of gyration: 15.72 Å; chains: 1; bounding box: 38×27×41 Å

=== Feature glossary ===
The record interleaves many kinds of information about one protein. Here is each kind framed as the question it answers.

Q: What does the local fold look like, residue by residue?
A: A 3Di character summarizes, for each residue, the relative orientation of the Cα frame of its nearest spatial neighbor. Because it encodes fold topology rather than chemistry, 3Di alignments detect remote structural similarity that sequence alignment misses.

Q: Which residues are in helices, strands, or loops?
A: Secondary structure is the local, repeating backbone conformation. DSSP classifies it into eight states by reading the hydrogen-bond network: three helix types (H, G, I), two β types (E, B), two non-regular types (T, S), and unstructured coil (-).

Q: How big and how compact is the whole molecule?
A: Three whole-structure scalars: the radius of gyration (RMS distance of Cα from centroid, in Å), the count of Cα–Cα contacts (pairs closer than 8 Å and separated by more than four residues in sequence — i.e. tertiary, not local, contacts), and the bounding-box dimensions. Together they distinguish compact globular folds from extended fibres or disordered chains.

Q: How confident is the AlphaFold model at each residue?
A: For AlphaFold models, the B-factor field carries pLDDT — the model's own estimate of local accuracy on a 0–100 scale. Regions with pLDDT<50 should be treated as essentially unmodeled; they often correspond to intrinsically disordered segments.

Q: What family and function is it annotated with?
A: Functional annotations link the protein to curated databases. InterPro entries identify conserved domains and families by matching the sequence against member-database signatures (Pfam, PROSITE, CDD, …). Gene Ontology (GO) terms describe molecular function, biological process, and cellular component in a controlled vocabulary. CATH places the structure in a hierarchical fold classification (Class/Architecture/Topology/Homologous-superfamily). The organism is the source species.

Q: What known structures does this most resemble?
A: Nearest PDB neighbors are the top structural matches found by Foldseek when searching this structure against the entire Protein Data Bank. Each hit reports a TM-score (0 to 1; >0.5 almost always implies the same fold) and an E-value. These are *structural* homologs — they may share no detectable sequence similarity.

Q: Which residues are buried vs exposed?
A: Solvent-accessible surface area (SASA) is the area in Å² traced out by the centre of a 1.4 Å probe sphere (a water molecule) rolled over the protein's van der Waals surface (Shrake–Rupley / Lee–Richards construction). Buried residues have near-zero SASA; fully exposed residues can exceed 200 Å². The total SASA scales roughly with the number of surface residues.

Q: What are the backbone torsion angles?
A: φ (phi) and ψ (psi) are the two rotatable backbone dihedrals per residue: φ is the C(i-1)–N–Cα–C torsion, ψ is the N–Cα–C–N(i+1) torsion, both in degrees on (−180°, 180°]. α-helical residues cluster near (−60°, −45°); β-strand residues near (−120°, +130°). A Ramachandran plot is simply a scatter of (φ, ψ) for every residue.

Q: Are the domains correctly placed relative to each other?
A: Predicted aligned error is AlphaFold's pairwise confidence. Unlike pLDDT (per-residue), PAE is per-residue-pair and captures whether two parts of the structure are correctly placed relative to each other. Units are ångströms of expected positional error.

Q: What if only a Cα trace is available?
A: P-SEA three-state annotation labels each residue as helix, strand, or coil based purely 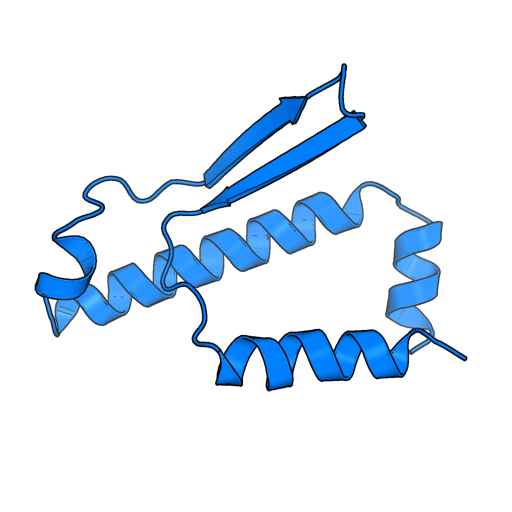on the geometry of the Cα trace. It serves as a fallback when the full backbone (and thus DSSP) is unavailable.

Q: What is the amino-acid chain?
A: This is the polypeptide sequence — one letter per residue, N-terminus first. Length ranges from a few dozen residues for small domains to over a thousand for large multi-domain proteins.

Q: What do the rendered images show?
A: The six renders are orthographic views along the three Cartesian axes in both directions. Representation (cartoon, sticks, or surface) and color scheme (sequence-rainbow or by-chain) vary across proteins so the training set covers all the common visualization conventions.

Q: What do the diagnostic plots show?
A: Plot images: a contact map (which residues are close in 3D, as an N×N binary image), a Ramachandran scatter (backbone torsion angles, revealing secondary-structure composition at a glance), and — for AlphaFold structures — a PAE heatmap (pairwise prediction confidence).

Q: How mobile is each atom in the crystal?
A: B-factor (Debye–Waller factor) reflects atomic displacement in the crystal lattice. It is an experimental observable (units Å²), not a prediction; low values mean the atom is pinned down, high values mean it moves or is heterogeneous across the crystal.

Q: Where is each backbone atom in 3D?
A: The mmCIF table is the protein's shape written out atom by atom. For each backbone N, Cα, C, and carbonyl O, it records an (x, y, z) coordinate triple in Å plus the residue type, chain letter, and residue number.